Protein AF-A0A923YRX6-F1 (afdb_monomer_lite)

Sequence (170 aa):
MDATYVKPVVKSNSVTIWQNDPSTLRIVMLNLGQSVALDYYESLTNDIITSSKHYIVELEKFGKISISKRDLLKYIGKVLNIKNSIVDNLYILDDPNLVWDNDDLDVLNRLLKANFDINMRFKDLDYRLQIVENNLKLFTDVLNVRESSRLEWTIIILILIEIVIVIVLQ

Structure (mmCIF, N/CA/C/O backbone):
data_AF-A0A923YRX6-F1
#
_entry.id   AF-A0A923YRX6-F1
#
loop_
_atom_site.group_PDB
_atom_site.id
_atom_site.type_symbol
_atom_site.label_atom_id
_atom_site.label_alt_id
_atom_site.label_comp_id
_atom_site.label_asym_id
_atom_site.label_entity_id
_atom_site.label_seq_id
_atom_site.pdbx_PDB_ins_code
_atom_site.Cartn_x
_atom_site.Cartn_y
_atom_site.Cartn_z
_atom_site.occupancy
_atom_site.B_iso_or_equiv
_atom_site.auth_seq_id
_atom_site.auth_comp_id
_atom_site.auth_asym_id
_atom_site.auth_atom_id
_atom_site.pdbx_PDB_model_num
ATOM 1 N N . MET A 1 1 ? 30.908 6.834 -48.648 1.00 43.62 1 MET A N 1
ATOM 2 C CA . MET A 1 1 ? 30.859 8.011 -47.757 1.00 43.62 1 MET A CA 1
ATOM 3 C C . MET A 1 1 ? 29.900 8.969 -48.439 1.00 43.62 1 MET A C 1
ATOM 5 O O . MET A 1 1 ? 30.209 9.372 -49.546 1.00 43.62 1 MET A O 1
ATOM 9 N N . ASP A 1 2 ? 28.651 9.145 -48.018 1.00 38.66 2 ASP A N 1
ATOM 10 C CA . ASP A 1 2 ? 28.129 9.171 -46.651 1.00 38.66 2 ASP A CA 1
ATOM 11 C C . ASP A 1 2 ? 26.848 8.346 -46.499 1.00 38.66 2 ASP A C 1
ATOM 13 O O . ASP A 1 2 ? 25.873 8.525 -47.227 1.00 38.66 2 ASP A O 1
ATOM 17 N N . ALA A 1 3 ? 26.872 7.421 -45.539 1.00 41.12 3 ALA A N 1
ATOM 18 C CA . ALA A 1 3 ? 25.689 6.713 -45.089 1.00 41.12 3 ALA A CA 1
ATOM 19 C C . ALA A 1 3 ? 24.798 7.706 -44.337 1.00 41.12 3 ALA A C 1
ATOM 21 O O . ALA A 1 3 ? 25.214 8.335 -43.367 1.00 41.12 3 ALA A O 1
ATOM 22 N N . THR A 1 4 ? 23.575 7.865 -44.824 1.00 44.66 4 THR A N 1
ATOM 23 C CA . THR A 1 4 ? 22.519 8.650 -44.199 1.00 44.66 4 THR A CA 1
ATOM 24 C C . THR A 1 4 ? 22.267 8.127 -42.782 1.00 44.66 4 THR A C 1
ATOM 26 O O . THR A 1 4 ? 21.659 7.074 -42.608 1.00 44.66 4 THR A O 1
ATOM 29 N N . TYR A 1 5 ? 22.743 8.857 -41.772 1.00 45.53 5 TYR A N 1
ATOM 30 C CA . TYR A 1 5 ? 22.365 8.671 -40.373 1.00 45.53 5 TYR A CA 1
ATOM 31 C C . TYR A 1 5 ? 20.860 8.941 -40.246 1.00 45.53 5 TYR A C 1
ATOM 33 O O . TYR A 1 5 ? 20.445 10.094 -40.108 1.00 45.53 5 TYR A O 1
ATOM 41 N N . VAL A 1 6 ? 20.012 7.914 -40.344 1.00 52.34 6 VAL A N 1
ATOM 42 C CA . VAL A 1 6 ? 18.617 8.063 -39.904 1.00 52.34 6 VAL A CA 1
ATOM 43 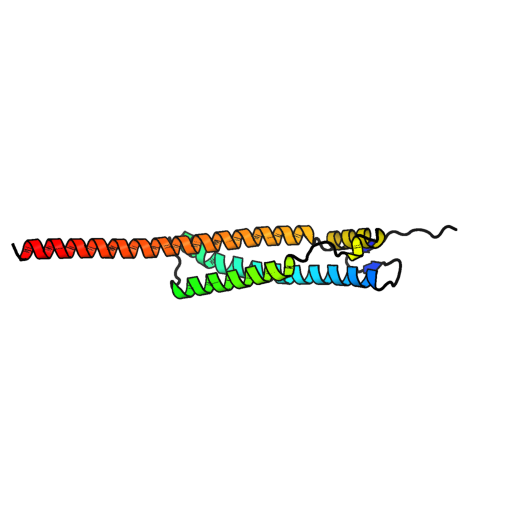C C . VAL A 1 6 ? 18.643 7.935 -38.368 1.00 52.34 6 VAL A C 1
ATOM 45 O O . VAL A 1 6 ? 19.521 7.312 -37.780 1.00 52.34 6 VAL A O 1
ATOM 48 N N . LYS A 1 7 ? 17.778 8.658 -37.664 1.00 51.19 7 LYS A N 1
ATOM 49 C CA . LYS A 1 7 ? 17.677 8.554 -36.202 1.00 51.19 7 LYS A CA 1
ATOM 50 C C . LYS A 1 7 ? 16.783 7.365 -35.847 1.00 51.19 7 LYS A C 1
ATOM 52 O O . LYS A 1 7 ? 15.886 7.050 -36.632 1.00 51.19 7 LYS A O 1
ATOM 57 N N . PRO A 1 8 ? 16.973 6.696 -34.697 1.00 52.47 8 PRO A N 1
ATOM 58 C CA . PRO A 1 8 ? 16.002 5.717 -34.221 1.00 52.47 8 PRO A CA 1
ATOM 59 C C . PRO A 1 8 ? 14.643 6.406 -34.055 1.00 52.47 8 PRO A C 1
ATOM 61 O O . PRO A 1 8 ? 14.514 7.389 -33.325 1.00 52.47 8 PRO A O 1
ATOM 64 N N . VAL A 1 9 ? 13.635 5.914 -34.777 1.00 58.84 9 VAL A N 1
ATOM 65 C CA . VAL A 1 9 ? 12.255 6.394 -34.666 1.00 58.84 9 VAL A CA 1
ATOM 66 C C . VAL A 1 9 ? 11.459 5.329 -33.929 1.00 58.84 9 VAL A C 1
ATOM 68 O O . VAL A 1 9 ? 11.239 4.228 -34.440 1.00 58.84 9 VAL A O 1
ATOM 71 N N . VAL A 1 10 ? 11.036 5.676 -32.718 1.00 57.16 10 VAL A N 1
ATOM 72 C CA . VAL A 1 10 ? 10.073 4.907 -31.934 1.00 57.16 10 VAL A CA 1
ATOM 73 C C . VAL A 1 10 ? 8.680 5.430 -32.294 1.00 57.16 10 VAL A C 1
ATOM 75 O O . VAL A 1 10 ? 8.409 6.621 -32.156 1.00 57.16 10 VAL A O 1
ATOM 78 N N . LYS A 1 11 ? 7.815 4.562 -32.824 1.00 63.03 11 LYS A N 1
ATOM 79 C CA . LYS A 1 11 ? 6.380 4.827 -33.036 1.00 63.03 11 LYS A CA 1
ATOM 80 C C . LYS A 1 11 ? 5.572 3.886 -32.144 1.00 63.03 11 LYS A C 1
ATOM 82 O O . LYS A 1 11 ? 6.071 2.812 -31.818 1.00 63.03 11 LYS A O 1
ATOM 87 N N . SER A 1 12 ? 4.307 4.215 -31.854 1.00 50.97 12 SER A N 1
ATOM 88 C CA . SER A 1 12 ? 3.431 3.427 -30.959 1.00 50.97 12 SER A CA 1
ATOM 89 C C . SER A 1 12 ? 3.394 1.916 -31.229 1.00 50.97 12 SER A C 1
ATOM 91 O O . SER A 1 12 ? 3.196 1.160 -30.289 1.00 50.97 12 SER A O 1
ATOM 93 N N . ASN A 1 13 ? 3.625 1.469 -32.472 1.00 56.75 13 ASN A N 1
ATOM 94 C CA . ASN A 1 13 ? 3.587 0.051 -32.857 1.00 56.75 13 ASN A CA 1
ATOM 95 C C . ASN A 1 13 ? 4.891 -0.501 -33.464 1.00 56.75 13 ASN A C 1
ATOM 97 O O . ASN A 1 13 ? 4.906 -1.643 -33.918 1.00 56.75 13 ASN A O 1
ATOM 101 N N . SER A 1 14 ? 5.978 0.274 -33.538 1.00 55.62 14 SER A N 1
ATOM 102 C CA . SER A 1 14 ? 7.220 -0.212 -34.159 1.00 55.62 14 SER A CA 1
ATOM 103 C C . SER A 1 14 ? 8.446 0.575 -33.708 1.00 55.62 14 SER A C 1
ATOM 105 O O . SER A 1 14 ? 8.447 1.807 -33.774 1.00 55.62 14 SER A O 1
ATOM 107 N N . VAL A 1 15 ? 9.517 -0.138 -33.355 1.00 58.22 15 VAL A N 1
ATOM 108 C CA . VAL A 1 15 ? 10.854 0.428 -33.130 1.00 58.22 15 VAL A CA 1
ATOM 109 C C . VAL A 1 15 ? 11.718 0.077 -34.338 1.00 58.22 15 VAL A C 1
ATOM 111 O O . VAL A 1 15 ? 11.903 -1.099 -34.639 1.00 58.22 15 VAL A O 1
ATOM 114 N N . THR A 1 16 ? 12.233 1.085 -35.046 1.00 62.25 16 THR A N 1
ATOM 115 C CA . THR A 1 16 ? 13.182 0.855 -36.150 1.00 62.25 16 THR A CA 1
ATOM 116 C C . THR A 1 16 ? 14.602 0.977 -35.603 1.00 62.25 16 THR A C 1
ATOM 118 O O . THR A 1 16 ? 14.990 2.052 -35.144 1.00 62.25 16 THR A O 1
ATOM 121 N N . ILE A 1 17 ? 15.351 -0.128 -35.612 1.00 59.66 17 ILE A N 1
ATOM 122 C CA . ILE A 1 17 ? 16.720 -0.226 -35.079 1.00 59.66 17 ILE A CA 1
ATOM 123 C C . ILE A 1 17 ? 17.773 -0.177 -36.195 1.00 59.66 17 ILE A C 1
ATOM 125 O O . ILE A 1 17 ? 17.529 -0.634 -37.309 1.00 59.66 17 ILE A O 1
ATOM 129 N N . TRP A 1 18 ? 18.944 0.379 -35.870 1.00 55.62 18 TRP A N 1
ATOM 130 C CA . TRP A 1 18 ? 20.086 0.601 -36.774 1.00 55.62 18 TRP A CA 1
ATOM 131 C C . TRP A 1 18 ? 20.918 -0.653 -37.036 1.00 55.62 18 TRP A C 1
ATOM 133 O O . TRP A 1 18 ? 21.495 -0.816 -38.109 1.00 55.62 18 TRP A O 1
ATOM 143 N N . GLN A 1 19 ? 20.964 -1.546 -36.051 1.00 58.28 19 GLN A N 1
ATOM 144 C CA . GLN A 1 19 ? 21.796 -2.739 -36.047 1.00 58.28 19 GLN A CA 1
ATOM 145 C C . GLN A 1 19 ? 21.093 -3.850 -35.272 1.00 58.28 19 GLN A C 1
ATOM 147 O O . GLN A 1 19 ? 20.478 -3.607 -34.235 1.00 58.28 19 GLN A O 1
ATOM 152 N N . ASN A 1 20 ? 21.199 -5.080 -35.774 1.00 62.41 20 ASN A N 1
ATOM 153 C CA . ASN A 1 20 ? 20.732 -6.279 -35.083 1.00 62.41 20 ASN A CA 1
ATOM 154 C C . ASN A 1 20 ? 21.785 -6.737 -34.057 1.00 62.41 20 ASN A C 1
ATOM 156 O O . ASN A 1 20 ? 22.341 -7.827 -34.181 1.00 62.41 20 ASN A O 1
ATOM 160 N N . ASP A 1 21 ? 22.118 -5.864 -33.104 1.00 76.38 21 ASP A N 1
ATOM 161 C CA . ASP A 1 21 ? 23.068 -6.160 -32.032 1.00 76.38 21 ASP A CA 1
ATOM 162 C C . ASP A 1 21 ? 22.328 -6.694 -30.787 1.00 76.38 21 ASP A C 1
ATOM 164 O O . ASP A 1 21 ? 21.286 -6.137 -30.408 1.00 76.38 21 ASP A O 1
ATOM 168 N N . PRO A 1 22 ? 22.829 -7.749 -30.110 1.00 82.56 22 PRO A N 1
ATOM 169 C CA . PRO A 1 22 ? 22.213 -8.275 -28.891 1.00 82.56 22 PRO A CA 1
ATOM 170 C C . PRO A 1 22 ? 21.999 -7.222 -27.793 1.00 82.56 22 PRO A C 1
ATOM 172 O O . PRO A 1 22 ? 21.040 -7.326 -27.024 1.00 82.56 22 PRO A O 1
ATOM 175 N N . SER A 1 23 ? 22.841 -6.186 -27.732 1.00 83.50 23 SER A N 1
ATOM 176 C CA . SER A 1 23 ? 22.731 -5.096 -26.755 1.00 83.50 23 SER A CA 1
ATOM 177 C C . SER A 1 23 ? 21.482 -4.250 -26.990 1.00 83.50 23 SER A C 1
ATOM 179 O O . SER A 1 23 ? 20.734 -3.969 -26.054 1.00 83.50 23 SER A O 1
ATOM 181 N N . THR A 1 24 ? 21.204 -3.901 -28.248 1.00 84.88 24 THR A N 1
ATOM 182 C CA . THR A 1 24 ? 20.008 -3.149 -28.648 1.00 84.88 24 THR A CA 1
ATOM 183 C C . THR A 1 24 ? 18.737 -3.909 -28.283 1.00 84.88 24 THR A C 1
ATOM 185 O O . THR A 1 24 ? 17.825 -3.342 -27.677 1.00 84.88 24 THR A O 1
ATOM 188 N N . LEU A 1 25 ? 18.691 -5.211 -28.588 1.00 86.88 25 LEU A N 1
ATOM 189 C CA . LEU A 1 25 ? 17.547 -6.059 -28.253 1.00 86.88 25 LEU A CA 1
ATOM 190 C C . LEU A 1 25 ? 17.321 -6.128 -26.738 1.00 86.88 25 LEU A C 1
ATOM 192 O O . LEU A 1 25 ? 16.181 -6.046 -26.282 1.00 86.88 25 LEU A O 1
ATOM 196 N N . ARG A 1 26 ? 18.402 -6.217 -25.953 1.00 87.12 26 ARG A N 1
ATOM 197 C CA . ARG A 1 26 ? 18.336 -6.228 -24.488 1.00 87.12 26 ARG A CA 1
ATOM 198 C C . ARG A 1 26 ? 17.726 -4.943 -23.929 1.00 87.12 26 ARG A C 1
ATOM 200 O O . ARG A 1 26 ? 16.885 -5.030 -23.039 1.00 87.12 26 ARG A O 1
ATOM 207 N N . ILE A 1 27 ? 18.100 -3.774 -24.455 1.00 87.94 27 ILE A N 1
ATOM 208 C CA . ILE A 1 27 ? 17.528 -2.482 -24.035 1.00 87.94 27 ILE A CA 1
ATOM 209 C C . ILE A 1 27 ? 16.037 -2.393 -24.380 1.00 87.94 27 ILE A C 1
ATOM 211 O O . ILE A 1 27 ? 15.241 -1.958 -23.546 1.00 87.94 27 ILE A O 1
ATOM 215 N N . VAL A 1 28 ? 15.640 -2.849 -25.571 1.00 89.12 28 VAL A N 1
ATOM 216 C CA . VAL A 1 28 ? 14.224 -2.895 -25.973 1.00 89.12 28 VAL A CA 1
ATOM 217 C C . VAL A 1 28 ? 13.421 -3.818 -25.054 1.00 89.12 28 VAL A C 1
ATOM 219 O O . VAL A 1 28 ? 12.390 -3.403 -24.527 1.00 89.12 28 VAL A O 1
ATOM 222 N N . MET A 1 29 ? 13.900 -5.045 -24.823 1.00 88.88 29 MET A N 1
ATOM 223 C CA . MET A 1 29 ? 13.242 -6.010 -23.935 1.00 88.88 29 MET A CA 1
ATOM 224 C C . MET A 1 29 ? 13.144 -5.499 -22.496 1.00 88.88 29 MET A C 1
ATOM 226 O O . MET A 1 29 ? 12.108 -5.685 -21.864 1.00 88.88 29 MET A O 1
ATOM 230 N N . LEU A 1 30 ? 14.188 -4.831 -21.994 1.00 88.50 30 LEU A N 1
ATOM 231 C CA . LEU A 1 30 ? 14.190 -4.236 -20.660 1.00 88.50 30 LEU A CA 1
ATOM 232 C C . LEU A 1 30 ? 13.084 -3.185 -20.525 1.00 88.50 30 LEU A C 1
ATOM 234 O O . LEU A 1 30 ? 12.240 -3.306 -19.645 1.00 88.50 30 LEU A O 1
ATOM 238 N N . ASN A 1 31 ? 13.054 -2.194 -21.419 1.00 89.19 31 ASN A N 1
ATOM 239 C CA . ASN A 1 31 ? 12.065 -1.113 -21.371 1.00 89.19 31 ASN A CA 1
ATOM 240 C C . ASN A 1 31 ? 10.630 -1.633 -21.553 1.00 89.19 31 ASN A C 1
ATOM 242 O O . ASN A 1 31 ? 9.704 -1.164 -20.892 1.00 89.19 31 ASN A O 1
ATOM 246 N N . LEU A 1 32 ? 10.439 -2.636 -22.414 1.00 91.06 32 LEU A N 1
ATOM 247 C CA . LEU A 1 32 ? 9.140 -3.280 -22.597 1.00 91.06 32 LEU A CA 1
ATOM 248 C C . LEU A 1 32 ? 8.706 -4.038 -21.334 1.00 91.06 32 LEU A C 1
ATOM 250 O O . LEU A 1 32 ? 7.563 -3.902 -20.904 1.00 91.06 32 LEU A O 1
ATOM 254 N N . GLY A 1 33 ? 9.617 -4.788 -20.708 1.00 90.12 33 GLY A N 1
ATOM 255 C CA . GLY A 1 33 ? 9.362 -5.466 -19.436 1.00 90.12 33 GLY A CA 1
ATOM 256 C C . GLY A 1 33 ? 9.021 -4.489 -18.309 1.00 90.12 33 GLY A C 1
ATOM 257 O O . GLY A 1 33 ? 8.078 -4.732 -17.562 1.00 90.12 33 GLY A O 1
ATOM 258 N N . GLN A 1 34 ? 9.726 -3.356 -18.233 1.00 89.19 34 GLN A N 1
ATOM 259 C CA . GLN A 1 34 ? 9.435 -2.278 -17.281 1.00 89.19 34 GLN A CA 1
ATOM 260 C C . GLN A 1 34 ? 8.035 -1.688 -17.494 1.00 89.19 34 GLN A C 1
ATOM 262 O O . GLN A 1 34 ? 7.309 -1.489 -16.523 1.00 89.19 34 GLN A O 1
ATOM 267 N N . SER A 1 35 ? 7.626 -1.467 -18.747 1.00 91.62 35 SER A N 1
ATOM 268 C CA . SER A 1 35 ? 6.280 -0.977 -19.078 1.00 91.62 35 SER A CA 1
ATOM 269 C C . SER A 1 35 ? 5.180 -1.940 -18.607 1.00 91.62 35 SER A C 1
ATOM 271 O O . SER A 1 35 ? 4.235 -1.530 -17.936 1.00 91.62 35 SER A O 1
ATOM 273 N N . VAL A 1 36 ? 5.340 -3.242 -18.876 1.00 92.81 36 VAL A N 1
ATOM 274 C CA . VAL A 1 36 ? 4.379 -4.279 -18.450 1.00 92.81 36 VAL A CA 1
ATOM 275 C C . VAL A 1 36 ? 4.355 -4.437 -16.925 1.00 92.81 36 VAL A C 1
ATOM 277 O O . VAL A 1 36 ? 3.293 -4.624 -16.333 1.00 92.81 36 VAL A O 1
ATOM 280 N N . ALA A 1 37 ? 5.513 -4.354 -16.267 1.00 90.56 37 ALA A N 1
ATOM 281 C CA . ALA A 1 37 ? 5.586 -4.387 -14.810 1.00 90.56 37 ALA A CA 1
ATOM 282 C C . ALA A 1 37 ? 4.850 -3.189 -14.188 1.00 90.56 37 ALA A C 1
ATOM 284 O O . ALA A 1 37 ? 4.074 -3.371 -13.250 1.00 90.56 37 ALA A O 1
ATOM 285 N N . LEU A 1 38 ? 5.041 -1.981 -14.733 1.00 92.00 38 LEU A N 1
ATOM 286 C CA . LEU A 1 38 ? 4.310 -0.787 -14.306 1.00 92.00 38 LEU A CA 1
ATOM 287 C C . LEU A 1 38 ? 2.794 -0.960 -14.464 1.00 92.00 38 LEU A C 1
ATOM 289 O O . LEU A 1 38 ? 2.080 -0.686 -13.503 1.00 92.00 38 LEU A O 1
ATOM 293 N N . ASP A 1 39 ? 2.307 -1.493 -15.594 1.00 94.31 39 ASP A N 1
ATOM 294 C CA . ASP A 1 39 ? 0.870 -1.780 -15.793 1.00 94.31 39 ASP A CA 1
ATOM 295 C C . ASP A 1 39 ? 0.318 -2.664 -14.662 1.00 94.31 39 ASP A C 1
ATOM 297 O O . ASP A 1 39 ? -0.723 -2.377 -14.061 1.00 94.31 39 ASP A O 1
ATOM 301 N N . TYR A 1 40 ? 1.037 -3.743 -14.345 1.00 93.50 40 TYR A N 1
ATOM 302 C CA . TYR A 1 40 ? 0.639 -4.678 -13.299 1.00 93.50 40 TYR A CA 1
ATOM 303 C C . TYR A 1 40 ? 0.590 -4.012 -11.916 1.00 93.50 40 TYR A C 1
ATOM 305 O O . TYR A 1 40 ? -0.388 -4.168 -11.178 1.00 93.50 40 TYR A O 1
ATOM 313 N N . TYR A 1 41 ? 1.620 -3.245 -11.555 1.00 92.00 41 TYR A N 1
ATOM 314 C CA . TYR A 1 41 ? 1.704 -2.615 -10.238 1.00 92.00 41 TYR A CA 1
ATOM 315 C C . TYR A 1 41 ? 0.762 -1.421 -10.068 1.00 92.00 41 TYR A C 1
ATOM 317 O O . TYR A 1 41 ? 0.242 -1.208 -8.968 1.00 92.00 41 TYR A O 1
ATOM 325 N N . GLU A 1 42 ? 0.470 -0.684 -11.138 1.00 93.25 42 GLU A N 1
ATOM 326 C CA . GLU A 1 42 ? -0.582 0.334 -11.155 1.00 93.25 42 GLU A CA 1
ATOM 327 C C . GLU A 1 42 ? -1.958 -0.284 -10.885 1.00 93.25 42 GLU A C 1
ATOM 329 O O . GLU A 1 42 ? -2.693 0.218 -10.029 1.00 93.25 42 GLU A O 1
ATOM 334 N N . SER A 1 43 ? -2.283 -1.410 -11.535 1.00 95.00 43 SER A N 1
ATOM 335 C CA . SER A 1 43 ? -3.530 -2.145 -11.275 1.00 95.00 43 SER A CA 1
ATOM 336 C C . SER A 1 43 ? -3.613 -2.603 -9.820 1.00 95.00 43 SER A C 1
ATOM 338 O O . SER A 1 43 ? -4.611 -2.363 -9.140 1.00 95.00 43 SER A O 1
ATOM 340 N N . LEU A 1 44 ? -2.540 -3.210 -9.311 1.00 93.44 44 LEU A N 1
ATOM 341 C CA . LEU A 1 44 ? -2.488 -3.715 -7.942 1.00 93.44 44 LEU A CA 1
ATOM 342 C C . LEU A 1 44 ? -2.621 -2.591 -6.897 1.00 93.44 44 LEU A C 1
ATOM 344 O O . LEU A 1 44 ? -3.291 -2.752 -5.875 1.00 93.44 44 LEU A O 1
ATOM 348 N N . THR A 1 45 ? -2.025 -1.429 -7.163 1.00 94.00 45 THR A N 1
ATOM 349 C CA . THR A 1 45 ? -2.152 -0.240 -6.308 1.00 94.00 45 THR A CA 1
ATOM 350 C C . THR A 1 45 ? -3.570 0.324 -6.348 1.00 94.00 45 THR A C 1
ATOM 352 O O . THR A 1 45 ? -4.118 0.709 -5.312 1.00 94.00 45 THR A O 1
ATOM 355 N N . ASN A 1 46 ? -4.202 0.334 -7.522 1.00 95.12 46 ASN A N 1
ATOM 356 C CA . ASN A 1 46 ? -5.585 0.770 -7.670 1.00 95.12 46 ASN A CA 1
ATOM 357 C C . ASN A 1 46 ? -6.566 -0.119 -6.883 1.00 95.12 46 ASN A C 1
ATOM 359 O O . ASN A 1 46 ? -7.492 0.401 -6.251 1.00 95.12 46 ASN A O 1
ATOM 363 N N . ASP A 1 47 ? -6.332 -1.433 -6.847 1.00 94.25 47 ASP A N 1
ATOM 364 C CA . ASP A 1 47 ? -7.132 -2.368 -6.048 1.00 94.25 47 ASP A CA 1
ATOM 365 C C . ASP A 1 47 ? -7.046 -2.047 -4.551 1.00 94.25 47 ASP A C 1
ATOM 367 O O . ASP A 1 47 ? -8.071 -1.989 -3.867 1.00 94.25 47 ASP A O 1
ATOM 371 N N . ILE A 1 48 ? -5.841 -1.758 -4.047 1.00 94.44 48 ILE A N 1
ATOM 372 C CA . ILE A 1 48 ? -5.617 -1.368 -2.646 1.00 94.44 48 ILE A CA 1
ATOM 373 C C . ILE A 1 48 ? -6.322 -0.050 -2.310 1.00 94.44 48 ILE A C 1
ATOM 375 O O . ILE A 1 48 ? -6.938 0.080 -1.245 1.00 94.44 48 ILE A O 1
ATOM 379 N N . ILE A 1 49 ? -6.217 0.955 -3.182 1.00 94.75 49 ILE A N 1
ATOM 380 C CA . ILE A 1 49 ? -6.869 2.254 -2.974 1.00 94.75 49 ILE A CA 1
ATOM 381 C C . ILE A 1 49 ? -8.386 2.065 -2.933 1.00 94.75 49 ILE A C 1
ATOM 383 O O . ILE A 1 49 ? -9.056 2.575 -2.031 1.00 94.75 49 ILE A O 1
ATOM 387 N N . THR A 1 50 ? -8.922 1.276 -3.862 1.00 94.25 50 THR A N 1
ATOM 388 C CA . THR A 1 50 ? -10.353 0.979 -3.947 1.00 94.25 50 THR A CA 1
ATOM 389 C C . THR A 1 50 ? -10.850 0.237 -2.708 1.00 94.25 50 THR A C 1
ATOM 391 O O . THR A 1 50 ? -11.866 0.634 -2.134 1.00 94.25 50 THR A O 1
ATOM 394 N N . SER A 1 51 ? -10.125 -0.780 -2.227 1.00 91.69 51 SER A N 1
ATOM 395 C CA . SER A 1 51 ? -10.501 -1.486 -0.995 1.00 91.69 51 SER A CA 1
ATOM 396 C C . SER A 1 51 ? -10.397 -0.593 0.242 1.00 91.69 51 SER A C 1
ATOM 398 O O . SER A 1 51 ? -11.252 -0.658 1.122 1.00 91.69 51 SER A O 1
ATOM 400 N N . SER A 1 52 ? -9.401 0.297 0.294 1.00 93.56 52 SER A N 1
ATOM 401 C CA . SER A 1 52 ? -9.235 1.256 1.397 1.00 93.56 52 SER A CA 1
ATOM 402 C C . SER A 1 52 ? -10.365 2.288 1.437 1.00 93.56 52 SER A C 1
ATOM 404 O O . SER A 1 52 ? -10.808 2.676 2.518 1.00 93.56 52 SER A O 1
ATOM 406 N N . LYS A 1 53 ? -10.879 2.700 0.271 1.00 93.56 53 LYS A N 1
ATOM 407 C CA . LYS A 1 53 ? -11.967 3.683 0.152 1.00 93.56 53 LYS A CA 1
ATOM 408 C C . LYS A 1 53 ? -13.228 3.258 0.899 1.00 93.56 53 LYS A C 1
ATOM 410 O O . LYS A 1 53 ? -13.906 4.113 1.460 1.00 93.56 53 LYS A O 1
ATOM 415 N N . HIS A 1 54 ? -13.524 1.959 0.948 1.00 91.56 54 HIS A N 1
ATOM 416 C CA . HIS A 1 54 ? -14.655 1.444 1.717 1.00 91.56 54 HIS A CA 1
ATOM 417 C C . HIS A 1 54 ? -14.579 1.870 3.193 1.00 91.56 54 HIS A C 1
ATOM 419 O O . HIS A 1 54 ? -15.523 2.466 3.703 1.00 91.56 54 HIS A O 1
ATOM 425 N N . TYR A 1 55 ? -13.431 1.666 3.844 1.00 92.94 55 TYR A N 1
ATOM 426 C CA . TYR A 1 55 ? -13.221 2.036 5.249 1.00 92.94 55 TYR A CA 1
ATOM 427 C C . TYR A 1 55 ? -13.203 3.551 5.478 1.00 92.94 55 TYR A C 1
ATOM 429 O O . TYR A 1 55 ? -13.670 4.023 6.512 1.00 92.94 55 TYR A O 1
ATOM 437 N N . ILE A 1 56 ? -12.706 4.324 4.508 1.00 93.75 56 ILE A N 1
ATOM 438 C CA . ILE A 1 56 ? -12.744 5.794 4.562 1.00 93.75 56 ILE A CA 1
ATOM 439 C C . ILE A 1 56 ? -14.195 6.291 4.555 1.00 93.75 56 ILE A C 1
ATOM 441 O O . ILE A 1 56 ? -14.555 7.147 5.357 1.00 93.75 56 ILE A O 1
ATOM 445 N N . VAL A 1 57 ? -15.048 5.717 3.702 1.00 94.75 57 VAL A N 1
ATOM 446 C CA . VAL A 1 57 ? -16.477 6.068 3.638 1.00 94.75 57 VAL A CA 1
ATOM 447 C C . VAL A 1 57 ? -17.211 5.680 4.925 1.00 94.75 57 VAL A C 1
ATOM 449 O O . VAL A 1 57 ? -18.111 6.395 5.362 1.00 94.75 57 VAL A O 1
ATOM 452 N N . GLU A 1 58 ? -16.851 4.565 5.562 1.00 93.56 58 GLU A N 1
ATOM 453 C CA . GLU A 1 58 ? -17.406 4.226 6.878 1.00 93.56 58 GLU A CA 1
ATOM 454 C C . GLU A 1 58 ? -17.010 5.241 7.948 1.00 93.56 58 GLU A C 1
ATOM 456 O O . GLU A 1 58 ? -17.850 5.655 8.748 1.00 93.56 58 GLU A O 1
ATOM 461 N N . LEU A 1 59 ? -15.747 5.670 7.934 1.00 92.44 59 LEU A N 1
ATOM 462 C CA . LEU A 1 59 ? -15.251 6.683 8.853 1.00 92.44 59 LEU A CA 1
ATOM 463 C C . LEU A 1 59 ? -15.983 8.018 8.655 1.00 92.44 59 LEU A C 1
ATOM 465 O O . LEU A 1 59 ? -16.404 8.618 9.639 1.00 92.44 59 LEU A O 1
ATOM 469 N N . GLU A 1 60 ? -16.203 8.435 7.406 1.00 94.69 60 GLU A N 1
ATOM 470 C CA . GLU A 1 60 ? -16.987 9.627 7.054 1.00 94.69 60 GLU A CA 1
ATOM 471 C C . GLU A 1 60 ? -18.425 9.548 7.591 1.00 94.69 60 GLU A C 1
ATOM 473 O O . GLU A 1 60 ? -18.915 10.488 8.212 1.00 94.69 60 GLU A O 1
ATOM 478 N N . LYS A 1 61 ? -19.109 8.418 7.371 1.00 96.19 61 LYS A N 1
ATOM 479 C CA . LYS A 1 61 ? -20.540 8.279 7.685 1.00 96.19 61 LYS A CA 1
ATOM 480 C C . LYS A 1 61 ? -20.830 7.980 9.150 1.00 96.19 61 LYS A C 1
ATOM 482 O O . LYS A 1 61 ? -21.872 8.383 9.660 1.00 96.19 61 LYS A O 1
ATOM 487 N N . PHE A 1 62 ? -19.961 7.218 9.808 1.00 94.00 62 PHE A N 1
ATOM 488 C CA . PHE A 1 62 ? -20.235 6.645 11.127 1.00 94.00 62 PHE A CA 1
ATOM 489 C C . PHE A 1 62 ? -19.197 7.017 12.188 1.00 94.00 62 PHE A C 1
ATOM 491 O O . PHE A 1 62 ? -19.366 6.626 13.343 1.00 94.00 62 PHE A O 1
ATOM 498 N N . GLY A 1 63 ? -18.108 7.702 11.821 1.00 90.81 63 GLY A N 1
ATOM 499 C CA . GLY A 1 63 ? -17.006 8.014 12.737 1.00 90.81 63 GLY A CA 1
ATOM 500 C C . GLY A 1 63 ? -16.246 6.778 13.230 1.00 90.81 63 GLY A C 1
ATOM 501 O O . GLY A 1 63 ? -15.536 6.844 14.231 1.00 90.81 63 GLY A O 1
ATOM 502 N N . LYS A 1 64 ? -16.410 5.626 12.567 1.00 88.94 64 LYS A N 1
ATOM 503 C CA . LYS A 1 64 ? -15.773 4.355 12.932 1.00 88.94 64 LYS A CA 1
ATOM 504 C C . LYS A 1 64 ? -15.587 3.466 11.709 1.00 88.94 64 LYS A C 1
ATOM 506 O O . LYS A 1 64 ? -16.359 3.549 10.763 1.00 88.94 64 LYS A O 1
ATOM 511 N N . ILE A 1 65 ? -14.623 2.555 11.789 1.00 90.81 65 ILE A N 1
ATOM 512 C CA . ILE A 1 65 ? -14.408 1.506 10.786 1.00 90.81 65 ILE A CA 1
ATOM 513 C C . ILE A 1 65 ? -15.019 0.202 11.314 1.00 90.81 65 ILE A C 1
ATOM 515 O O . ILE A 1 65 ? -14.706 -0.228 12.430 1.00 90.81 65 ILE A O 1
ATOM 519 N N . SER A 1 66 ? -15.900 -0.430 10.538 1.00 86.94 66 SER A N 1
ATOM 520 C CA . SER A 1 66 ? -16.734 -1.566 10.956 1.00 86.94 66 SER A CA 1
ATOM 521 C C . SER A 1 66 ? -16.033 -2.934 10.847 1.00 86.94 66 SER A C 1
ATOM 523 O O . SER A 1 66 ? -16.649 -3.973 10.632 1.00 86.94 66 SER A O 1
ATOM 525 N N . ILE A 1 67 ? -14.720 -2.965 11.078 1.00 90.62 67 ILE A N 1
ATOM 526 C CA . ILE A 1 67 ? -13.881 -4.167 10.996 1.00 90.62 67 ILE A CA 1
ATOM 527 C C . ILE A 1 67 ? -13.354 -4.598 12.374 1.00 90.62 67 ILE A C 1
ATOM 529 O O . ILE A 1 67 ? -13.182 -3.796 13.304 1.00 90.62 67 ILE A O 1
ATOM 533 N N . SER A 1 68 ? -13.088 -5.896 12.530 1.00 91.50 68 SER A N 1
ATOM 534 C CA . SER A 1 68 ? -12.414 -6.417 13.720 1.00 91.50 68 SER A CA 1
ATOM 535 C C . SER A 1 68 ? -10.948 -5.955 13.758 1.00 91.50 68 SER A C 1
ATOM 537 O O . SER A 1 68 ? -10.301 -5.811 12.722 1.00 91.50 68 SER A O 1
ATOM 539 N N . LYS A 1 69 ? -10.380 -5.772 14.959 1.00 90.88 69 LYS A N 1
ATOM 540 C CA . LYS A 1 69 ? -8.951 -5.432 15.127 1.00 90.88 69 LYS A CA 1
ATOM 541 C C . LYS A 1 69 ? -8.049 -6.431 14.396 1.00 90.88 69 LYS A C 1
ATOM 543 O O . LYS A 1 69 ? -7.103 -6.041 13.721 1.00 90.88 69 LYS A O 1
ATOM 548 N N . ARG A 1 70 ? -8.360 -7.725 14.521 1.00 93.94 70 ARG A N 1
ATOM 549 C CA . ARG A 1 70 ? -7.583 -8.807 13.909 1.00 93.94 70 ARG A CA 1
ATOM 550 C C . ARG A 1 70 ? -7.605 -8.720 12.385 1.00 93.94 70 ARG A C 1
ATOM 552 O O . ARG A 1 70 ? -6.555 -8.864 11.766 1.00 93.94 70 ARG A O 1
ATOM 559 N N . ASP A 1 71 ? -8.773 -8.499 11.793 1.00 93.81 71 ASP A N 1
ATOM 560 C CA . ASP A 1 71 ? -8.906 -8.470 10.336 1.00 93.81 71 ASP A CA 1
ATOM 561 C C . ASP A 1 71 ? -8.343 -7.178 9.745 1.00 93.81 71 ASP A C 1
ATOM 563 O O . ASP A 1 71 ? -7.732 -7.226 8.681 1.00 93.81 71 ASP A O 1
ATOM 567 N N . LEU A 1 72 ? -8.422 -6.058 10.471 1.00 93.00 72 LEU A N 1
ATOM 568 C CA . LEU A 1 72 ? -7.762 -4.821 10.059 1.00 93.00 72 LEU A CA 1
ATOM 569 C C . LEU A 1 72 ? -6.238 -4.947 10.089 1.00 93.00 72 LEU A C 1
ATOM 571 O O . LEU A 1 72 ? -5.579 -4.542 9.139 1.00 93.00 72 LEU A O 1
ATOM 575 N N . LEU A 1 73 ? -5.666 -5.584 11.115 1.00 94.31 73 LEU A N 1
ATOM 576 C CA . LEU A 1 73 ? -4.226 -5.863 11.150 1.00 94.31 73 LEU A CA 1
ATOM 577 C C . LEU A 1 73 ? -3.789 -6.803 10.015 1.00 94.31 73 LEU A C 1
ATOM 579 O O . LEU A 1 73 ? -2.754 -6.569 9.394 1.00 94.31 73 LEU A O 1
ATOM 583 N N . LYS A 1 74 ? -4.585 -7.834 9.690 1.00 95.81 74 LYS A N 1
ATOM 584 C CA . LYS A 1 74 ? -4.329 -8.693 8.518 1.00 95.81 74 LYS A CA 1
ATOM 585 C C . LYS A 1 74 ? -4.391 -7.907 7.210 1.00 95.81 74 LYS A C 1
ATOM 587 O O . LYS A 1 74 ? -3.554 -8.123 6.339 1.00 95.81 74 LYS A O 1
ATOM 592 N N . TYR A 1 75 ? -5.372 -7.015 7.071 1.00 93.88 75 TYR A N 1
ATOM 593 C CA . TYR A 1 75 ? -5.505 -6.145 5.908 1.00 93.88 75 TYR A CA 1
ATOM 594 C C . TYR A 1 75 ? -4.283 -5.232 5.762 1.00 93.88 75 TYR A C 1
ATOM 596 O O . TYR A 1 75 ? -3.652 -5.242 4.709 1.00 93.88 75 TYR A O 1
ATOM 604 N N . ILE A 1 76 ? -3.892 -4.532 6.834 1.00 94.56 76 ILE A N 1
ATOM 605 C CA . ILE A 1 76 ? -2.688 -3.688 6.873 1.00 94.56 76 ILE A CA 1
ATOM 606 C C . ILE A 1 76 ? -1.457 -4.503 6.454 1.00 94.56 76 ILE A C 1
ATOM 608 O O . ILE A 1 76 ? -0.734 -4.096 5.550 1.00 94.56 76 ILE A O 1
ATOM 612 N N . GLY A 1 77 ? -1.252 -5.688 7.038 1.00 95.81 77 GLY A N 1
ATOM 613 C CA . GLY A 1 77 ? -0.130 -6.564 6.686 1.00 95.81 77 GLY A CA 1
ATOM 614 C C . GLY A 1 77 ? -0.140 -7.015 5.221 1.00 95.81 77 GLY A C 1
ATOM 615 O O . GLY A 1 77 ? 0.902 -7.007 4.569 1.00 95.81 77 GLY A O 1
ATOM 616 N N . LYS A 1 78 ? -1.313 -7.355 4.667 1.00 93.81 78 LYS A N 1
ATOM 617 C CA . LYS A 1 78 ? -1.460 -7.700 3.243 1.00 93.81 78 LYS A CA 1
ATOM 618 C C . LYS A 1 78 ? -1.041 -6.532 2.349 1.00 93.81 78 LYS A C 1
ATOM 620 O O . LYS A 1 78 ? -0.284 -6.740 1.406 1.00 93.81 78 LYS A O 1
ATOM 625 N N . VAL A 1 79 ? -1.517 -5.324 2.649 1.00 94.50 79 VAL A N 1
ATOM 626 C CA . VAL A 1 79 ? -1.183 -4.122 1.875 1.00 94.50 79 VAL A CA 1
ATOM 627 C C . VAL A 1 79 ? 0.310 -3.800 1.972 1.00 94.50 79 VAL A C 1
ATOM 629 O O . VAL A 1 79 ? 0.932 -3.522 0.951 1.00 94.50 79 VAL A O 1
ATOM 632 N N . LEU A 1 80 ? 0.911 -3.902 3.162 1.00 93.81 80 LEU A N 1
ATOM 633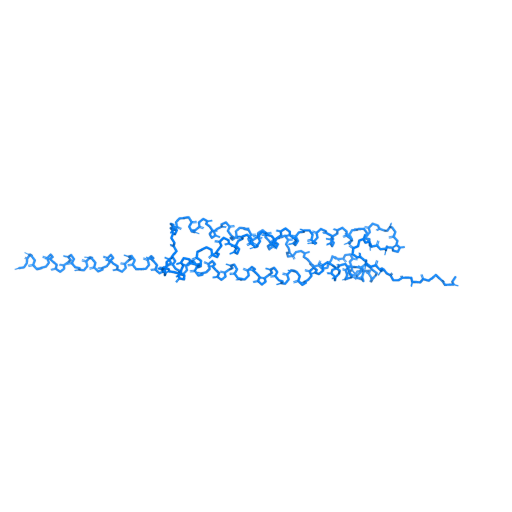 C CA . LEU A 1 80 ? 2.351 -3.691 3.348 1.00 93.81 80 LEU A CA 1
ATOM 634 C C . LEU A 1 80 ? 3.197 -4.704 2.565 1.00 93.81 80 LEU A C 1
ATOM 636 O O . LEU A 1 80 ? 4.167 -4.312 1.928 1.00 93.81 80 LEU A O 1
ATOM 640 N N . ASN A 1 81 ? 2.813 -5.984 2.546 1.00 93.31 81 ASN A N 1
ATOM 641 C CA . ASN A 1 81 ? 3.510 -6.996 1.743 1.00 93.31 81 ASN A CA 1
ATOM 642 C C . ASN A 1 81 ? 3.444 -6.694 0.243 1.00 93.31 81 ASN A C 1
ATOM 644 O O . ASN A 1 81 ? 4.439 -6.851 -0.464 1.00 93.31 81 ASN A O 1
ATOM 648 N N . ILE A 1 82 ? 2.282 -6.245 -0.239 1.00 90.44 82 ILE A N 1
ATOM 649 C CA . ILE A 1 82 ? 2.123 -5.826 -1.631 1.00 90.44 82 ILE A CA 1
ATOM 650 C C . ILE A 1 82 ? 3.018 -4.622 -1.929 1.00 90.44 82 ILE A C 1
ATOM 652 O O . ILE A 1 82 ? 3.760 -4.652 -2.905 1.00 90.44 82 ILE A O 1
ATOM 656 N N . LYS A 1 83 ? 3.001 -3.595 -1.074 1.00 89.88 83 LYS A N 1
ATOM 657 C CA . LYS A 1 83 ? 3.869 -2.422 -1.217 1.00 89.88 83 LYS A CA 1
ATOM 658 C C . LYS A 1 83 ? 5.345 -2.820 -1.273 1.00 89.88 83 LYS A C 1
ATOM 660 O O . LYS A 1 83 ? 6.045 -2.377 -2.174 1.00 89.88 83 LYS A O 1
ATOM 665 N N . ASN A 1 84 ? 5.807 -3.668 -0.355 1.00 89.56 84 ASN A N 1
ATOM 666 C CA . ASN A 1 84 ? 7.191 -4.144 -0.357 1.00 89.56 84 ASN A CA 1
ATOM 667 C C . ASN A 1 84 ? 7.516 -4.880 -1.659 1.00 89.56 84 ASN A C 1
ATOM 669 O O . ASN A 1 84 ? 8.539 -4.605 -2.267 1.00 89.56 84 ASN A O 1
ATOM 673 N N . SER A 1 85 ? 6.596 -5.713 -2.155 1.00 88.75 85 SER A N 1
ATOM 674 C CA . SER A 1 85 ? 6.768 -6.384 -3.449 1.00 88.75 85 SER A CA 1
ATOM 675 C C . SER A 1 85 ? 6.877 -5.387 -4.610 1.00 88.75 85 SER A C 1
ATOM 677 O O . SER A 1 85 ? 7.650 -5.615 -5.532 1.00 88.75 85 SER A O 1
ATOM 679 N N . ILE A 1 86 ? 6.123 -4.284 -4.584 1.00 88.62 86 ILE A N 1
ATOM 680 C CA . ILE A 1 86 ? 6.224 -3.213 -5.588 1.00 88.62 86 ILE A CA 1
ATOM 681 C C . ILE A 1 86 ? 7.607 -2.556 -5.507 1.00 88.62 86 ILE A C 1
ATOM 683 O O . ILE A 1 86 ? 8.296 -2.469 -6.519 1.00 88.62 86 ILE A O 1
ATOM 687 N N . VAL A 1 87 ? 8.037 -2.155 -4.306 1.00 84.75 87 VAL A N 1
ATOM 688 C CA . VAL A 1 87 ? 9.344 -1.519 -4.075 1.00 84.75 87 VAL A CA 1
ATOM 689 C C . VAL A 1 87 ? 10.486 -2.434 -4.521 1.00 84.75 87 VAL A C 1
ATOM 691 O O . VAL A 1 87 ? 11.303 -2.011 -5.330 1.00 84.75 87 VAL A O 1
ATOM 694 N N . ASP A 1 88 ? 10.502 -3.697 -4.094 1.00 84.69 88 ASP A N 1
ATOM 695 C CA . ASP A 1 88 ? 11.578 -4.652 -4.399 1.00 84.69 88 ASP A CA 1
ATOM 696 C C . ASP A 1 88 ? 11.776 -4.879 -5.908 1.00 84.69 88 ASP A C 1
ATOM 698 O O . ASP A 1 88 ? 12.891 -5.130 -6.361 1.00 84.69 88 ASP A O 1
ATOM 702 N N . ASN A 1 89 ? 10.703 -4.790 -6.700 1.00 80.50 89 ASN A N 1
ATOM 703 C CA . ASN A 1 89 ? 10.741 -5.097 -8.131 1.00 80.50 89 ASN A CA 1
ATOM 704 C C . ASN A 1 89 ? 10.852 -3.856 -9.032 1.00 80.50 89 ASN A C 1
ATOM 706 O O . ASN A 1 89 ? 11.344 -3.971 -10.153 1.00 80.50 89 ASN A O 1
ATOM 710 N N . LEU A 1 90 ? 10.413 -2.676 -8.578 1.00 72.56 90 LEU A N 1
ATOM 711 C CA . LEU A 1 90 ? 10.469 -1.432 -9.362 1.00 72.56 90 LEU A CA 1
ATOM 712 C C . LEU A 1 90 ? 11.638 -0.516 -9.000 1.00 72.56 90 LEU A C 1
ATOM 714 O O . LEU A 1 90 ? 11.960 0.366 -9.790 1.00 72.56 90 LEU A O 1
ATOM 718 N N . TYR A 1 91 ? 12.333 -0.719 -7.877 1.00 62.38 91 TYR A N 1
ATOM 719 C CA . TYR A 1 91 ? 13.523 0.091 -7.568 1.00 62.38 91 TYR A CA 1
ATOM 720 C C . TYR A 1 91 ? 14.714 -0.181 -8.517 1.00 62.38 91 TYR A C 1
ATOM 722 O O . TYR A 1 91 ? 15.751 0.457 -8.405 1.00 62.38 91 TYR A O 1
ATOM 730 N N . ILE A 1 92 ? 14.561 -1.106 -9.476 1.00 58.28 92 ILE A N 1
ATOM 731 C CA . ILE A 1 92 ? 15.546 -1.477 -10.511 1.00 58.28 92 ILE A CA 1
ATOM 732 C C . ILE A 1 92 ? 15.316 -0.679 -11.823 1.00 58.28 92 ILE A C 1
ATOM 734 O O . ILE A 1 92 ? 15.808 -1.042 -12.888 1.00 58.28 92 ILE A O 1
ATOM 738 N N . LEU A 1 93 ? 14.553 0.420 -11.798 1.00 61.59 93 LEU A N 1
ATOM 739 C CA . LEU A 1 93 ? 14.317 1.260 -12.988 1.00 61.59 93 LEU A CA 1
ATOM 740 C C . LEU A 1 93 ? 15.515 2.144 -13.402 1.00 61.59 93 LEU A C 1
ATOM 742 O O . LEU A 1 93 ? 15.421 2.876 -14.398 1.00 61.59 93 LEU A O 1
ATOM 746 N N . ASP A 1 94 ? 16.636 2.053 -12.685 1.00 66.44 94 ASP A N 1
ATOM 747 C CA . ASP A 1 94 ? 17.889 2.727 -13.025 1.00 66.44 94 ASP A CA 1
ATOM 748 C C . ASP A 1 94 ? 18.387 2.359 -14.432 1.00 66.44 94 ASP A C 1
ATOM 750 O O . ASP A 1 94 ? 18.061 1.309 -14.999 1.00 66.44 94 ASP A O 1
ATOM 754 N N . ASP A 1 95 ? 19.164 3.260 -15.033 1.00 70.75 95 ASP A N 1
ATOM 755 C CA . ASP A 1 95 ? 19.735 3.014 -16.354 1.00 70.75 95 ASP A CA 1
ATOM 756 C C . ASP A 1 95 ? 20.718 1.834 -16.302 1.00 70.75 95 ASP A C 1
ATOM 758 O O . ASP A 1 95 ? 21.636 1.822 -15.476 1.00 70.75 95 ASP A O 1
ATOM 762 N N . PRO A 1 96 ? 20.561 0.826 -17.181 1.00 73.19 96 PRO A N 1
ATOM 763 C CA . PRO A 1 96 ? 21.418 -0.350 -17.149 1.00 73.19 96 PRO A CA 1
ATOM 764 C C . PRO A 1 96 ? 22.862 0.041 -17.475 1.00 73.19 96 PRO A C 1
ATOM 766 O O . PRO A 1 96 ? 23.087 0.797 -18.412 1.00 73.19 96 PRO A O 1
ATOM 769 N N . ASN A 1 97 ? 23.850 -0.549 -16.791 1.00 71.88 97 ASN A N 1
ATOM 770 C CA . ASN A 1 97 ? 25.283 -0.247 -16.986 1.00 71.88 97 ASN A CA 1
ATOM 771 C C . ASN A 1 97 ? 25.734 -0.243 -18.461 1.00 71.88 97 ASN A C 1
ATOM 773 O O . ASN A 1 97 ? 26.584 0.543 -18.848 1.00 71.88 97 ASN A O 1
ATOM 777 N N . LEU A 1 98 ? 25.113 -1.078 -19.299 1.00 72.81 98 LEU A N 1
ATOM 778 C CA . LEU A 1 98 ? 25.385 -1.174 -20.739 1.00 72.81 98 LEU A CA 1
ATOM 779 C C . LEU A 1 98 ? 25.178 0.148 -21.505 1.00 72.81 98 LEU A C 1
ATOM 781 O O . LEU A 1 98 ? 25.741 0.333 -22.576 1.00 72.81 98 LEU A O 1
ATOM 785 N N . VAL A 1 99 ? 24.344 1.038 -20.971 1.00 76.94 99 VAL A N 1
ATOM 786 C CA . VAL A 1 99 ? 24.034 2.350 -21.545 1.00 76.94 99 VAL A CA 1
ATOM 787 C C . VAL A 1 99 ? 25.140 3.374 -21.263 1.00 76.94 99 VAL A C 1
ATOM 789 O O . VAL A 1 99 ? 25.312 4.312 -22.030 1.00 76.94 99 VAL A O 1
ATOM 792 N N . TRP A 1 100 ? 25.933 3.177 -20.209 1.00 76.06 100 TRP A N 1
ATOM 793 C CA . TRP A 1 100 ? 26.947 4.141 -19.774 1.00 76.06 100 TRP A CA 1
ATOM 794 C C . TRP A 1 100 ? 28.159 4.188 -20.710 1.00 76.06 100 TRP A C 1
ATOM 796 O O . TRP A 1 100 ? 28.812 5.220 -20.815 1.00 76.06 100 TRP A O 1
ATOM 806 N N . ASP A 1 101 ? 28.426 3.083 -21.409 1.00 76.94 101 ASP A N 1
ATOM 807 C CA . ASP A 1 101 ? 29.572 2.933 -22.309 1.00 76.94 101 ASP A CA 1
ATOM 808 C C . ASP A 1 101 ? 29.198 3.124 -23.794 1.00 76.94 101 ASP A C 1
ATOM 810 O O . ASP A 1 101 ? 30.055 2.988 -24.671 1.00 76.94 101 ASP A O 1
ATOM 814 N N . ASN A 1 102 ? 27.919 3.386 -24.109 1.00 82.06 102 ASN A N 1
ATOM 815 C CA . ASN A 1 102 ? 27.428 3.468 -25.487 1.00 82.06 102 ASN A CA 1
ATOM 816 C C . ASN A 1 102 ? 26.314 4.518 -25.662 1.00 82.06 102 ASN A C 1
ATOM 818 O O . ASN A 1 102 ? 25.143 4.269 -25.357 1.00 82.06 102 ASN A O 1
ATOM 822 N N . ASP A 1 103 ? 26.683 5.653 -26.261 1.00 83.44 103 ASP A N 1
ATOM 823 C CA . ASP A 1 103 ? 25.798 6.797 -26.521 1.00 83.44 103 ASP A CA 1
ATOM 824 C C . ASP A 1 103 ? 24.559 6.444 -27.371 1.00 83.44 103 ASP A C 1
ATOM 826 O O . ASP A 1 103 ? 23.476 6.997 -27.159 1.00 83.44 103 ASP A O 1
ATOM 830 N N . ASP A 1 104 ? 24.665 5.503 -28.316 1.00 83.00 104 ASP A N 1
ATOM 831 C CA . ASP A 1 104 ? 23.529 5.097 -29.155 1.00 83.00 104 ASP A CA 1
ATOM 832 C C . ASP A 1 104 ? 22.495 4.291 -28.351 1.00 83.00 104 ASP A C 1
ATOM 834 O O . ASP A 1 104 ? 21.281 4.478 -28.511 1.00 83.00 104 ASP A O 1
ATOM 838 N N . LEU A 1 105 ? 22.958 3.415 -27.449 1.00 84.69 105 LEU A N 1
ATOM 839 C C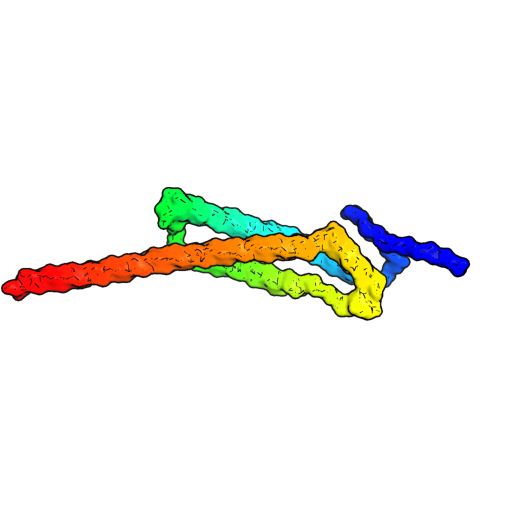A . LEU A 1 105 ? 22.085 2.667 -26.535 1.00 84.69 105 LEU A CA 1
ATOM 840 C C . LEU A 1 105 ? 21.431 3.585 -25.502 1.00 84.69 105 LEU A C 1
ATOM 842 O O . LEU A 1 105 ? 20.274 3.364 -25.141 1.00 84.69 105 LEU A O 1
ATOM 846 N N . ASP A 1 106 ? 22.133 4.629 -25.076 1.00 85.44 106 ASP A N 1
ATOM 847 C CA . ASP A 1 106 ? 21.624 5.676 -24.194 1.00 85.44 106 ASP A CA 1
ATOM 848 C C . ASP A 1 106 ? 20.499 6.489 -24.830 1.00 85.44 106 ASP A C 1
ATOM 850 O O . ASP A 1 106 ? 19.405 6.625 -24.268 1.00 85.44 106 ASP A O 1
ATOM 854 N N . VAL A 1 107 ? 20.708 6.954 -26.063 1.00 87.81 107 VAL A N 1
ATOM 855 C CA . VAL A 1 107 ? 19.658 7.622 -26.838 1.00 87.81 107 VAL A CA 1
ATOM 856 C C . VAL A 1 107 ? 18.450 6.703 -27.027 1.00 87.81 107 VAL A C 1
ATOM 858 O O . VAL A 1 107 ? 17.320 7.141 -26.801 1.00 87.81 107 VAL A O 1
ATOM 861 N N . LEU A 1 108 ? 18.659 5.435 -27.392 1.00 87.38 108 LEU A N 1
ATOM 862 C CA . LEU A 1 108 ? 17.567 4.474 -27.554 1.00 87.38 108 LEU A CA 1
ATOM 863 C C . LEU A 1 108 ? 16.799 4.242 -26.246 1.00 87.38 108 LEU A C 1
ATOM 865 O O . LEU A 1 108 ? 15.569 4.295 -26.249 1.00 87.38 108 LEU A O 1
ATOM 869 N N . ASN A 1 109 ? 17.504 4.007 -25.139 1.00 88.44 109 ASN A N 1
ATOM 870 C CA . ASN A 1 109 ? 16.905 3.791 -23.825 1.00 88.44 109 ASN A CA 1
ATOM 871 C C . ASN A 1 109 ? 16.049 4.994 -23.407 1.00 88.44 109 ASN A C 1
ATOM 873 O O . ASN A 1 109 ? 14.887 4.820 -23.048 1.00 88.44 109 ASN A O 1
ATOM 877 N N . ARG A 1 110 ? 16.558 6.224 -23.552 1.00 89.38 110 ARG A N 1
ATOM 878 C CA . ARG A 1 110 ? 15.778 7.441 -23.274 1.00 89.38 110 ARG A CA 1
ATOM 879 C C . ARG A 1 110 ? 14.534 7.572 -24.146 1.00 89.38 110 ARG A C 1
ATOM 881 O O . ARG A 1 110 ? 13.477 7.932 -23.633 1.00 89.38 110 ARG A O 1
ATOM 888 N N . LEU A 1 111 ? 14.641 7.289 -25.446 1.00 89.62 111 LEU A N 1
ATOM 889 C CA . LEU A 1 111 ? 13.498 7.349 -26.363 1.00 89.62 111 LEU A CA 1
ATOM 890 C C . LEU A 1 111 ? 12.425 6.320 -25.997 1.00 89.62 111 LEU A C 1
ATOM 892 O O . LEU A 1 111 ? 11.240 6.639 -26.046 1.00 89.62 111 LEU A O 1
ATOM 896 N N . LEU A 1 112 ? 12.824 5.110 -25.600 1.00 90.31 112 LEU A N 1
ATOM 897 C CA . LEU A 1 112 ? 11.898 4.075 -25.141 1.00 90.31 112 LEU A CA 1
ATOM 898 C C . LEU A 1 112 ? 11.252 4.448 -23.803 1.00 90.31 112 LEU A C 1
ATOM 900 O O . LEU A 1 112 ? 10.028 4.387 -23.701 1.00 90.31 112 LEU A O 1
ATOM 904 N N . LYS A 1 113 ? 12.037 4.902 -22.816 1.00 89.75 113 LYS A N 1
ATOM 905 C CA . LYS A 1 113 ? 11.519 5.387 -21.525 1.00 89.75 113 LYS A CA 1
ATOM 906 C C . LYS A 1 113 ? 10.514 6.524 -21.704 1.00 89.75 113 LYS A C 1
ATOM 908 O O . LYS A 1 113 ? 9.505 6.543 -21.007 1.00 89.75 113 LYS A O 1
ATOM 913 N N . ALA A 1 114 ? 10.774 7.444 -22.635 1.00 90.81 114 ALA A N 1
ATOM 914 C CA . ALA A 1 114 ? 9.855 8.527 -22.973 1.00 90.81 114 ALA A CA 1
ATOM 915 C C . ALA A 1 114 ? 8.601 8.015 -23.696 1.00 90.81 114 ALA A C 1
ATOM 917 O O . ALA A 1 114 ? 7.501 8.408 -23.347 1.00 90.81 114 ALA A O 1
ATOM 918 N N . ASN A 1 115 ? 8.740 7.110 -24.668 1.00 90.38 115 ASN A N 1
ATOM 919 C CA . ASN A 1 115 ? 7.596 6.573 -25.410 1.00 90.38 115 ASN A CA 1
ATOM 920 C C . ASN A 1 115 ? 6.653 5.720 -24.543 1.00 90.38 115 ASN A C 1
ATOM 922 O O . ASN A 1 115 ? 5.459 5.671 -24.816 1.00 90.38 115 ASN A O 1
ATOM 926 N N . PHE A 1 116 ? 7.181 5.023 -23.537 1.00 90.62 116 PHE A N 1
ATOM 927 C CA . PHE A 1 116 ? 6.387 4.246 -22.579 1.00 90.62 116 PHE A CA 1
ATOM 928 C C . PHE A 1 116 ? 6.041 5.024 -21.300 1.00 90.62 116 PHE A C 1
ATOM 930 O O . PHE A 1 116 ? 5.488 4.439 -20.370 1.00 90.62 116 PHE A O 1
ATOM 937 N N . ASP A 1 117 ? 6.399 6.309 -21.225 1.00 92.56 117 ASP A N 1
ATOM 938 C CA . ASP A 1 117 ? 6.196 7.175 -20.059 1.00 92.56 117 ASP A CA 1
ATOM 939 C C . ASP A 1 117 ? 6.725 6.592 -18.730 1.00 92.56 117 ASP A C 1
ATOM 941 O O . ASP A 1 117 ? 6.244 6.953 -17.656 1.00 92.56 117 ASP A O 1
ATOM 945 N N . ILE A 1 118 ? 7.745 5.721 -18.769 1.00 90.50 118 ILE A N 1
ATOM 946 C CA . ILE A 1 118 ? 8.220 4.913 -17.623 1.00 90.50 118 ILE A CA 1
ATOM 947 C C . ILE A 1 118 ? 8.447 5.772 -16.375 1.00 90.50 118 ILE A C 1
ATOM 949 O O . ILE A 1 118 ? 7.942 5.465 -15.297 1.00 90.50 118 ILE A O 1
ATOM 953 N N . ASN A 1 119 ? 9.165 6.888 -16.525 1.00 90.19 119 ASN A N 1
ATOM 954 C CA . ASN A 1 119 ? 9.499 7.773 -15.407 1.00 90.19 119 ASN A CA 1
ATOM 955 C C . ASN A 1 119 ? 8.265 8.490 -14.836 1.00 90.19 119 ASN A C 1
ATOM 957 O O . ASN A 1 119 ? 8.147 8.661 -13.624 1.00 90.19 119 ASN A O 1
ATOM 961 N N . MET A 1 120 ? 7.345 8.928 -15.702 1.00 92.12 120 MET A N 1
ATOM 962 C CA . MET A 1 120 ? 6.124 9.619 -15.280 1.00 92.12 120 MET A CA 1
ATOM 963 C C . MET A 1 120 ? 5.178 8.656 -14.563 1.00 92.12 120 MET A C 1
ATOM 965 O O . MET A 1 120 ? 4.661 8.983 -13.497 1.00 92.12 120 MET A O 1
ATOM 969 N N . ARG A 1 121 ? 5.006 7.458 -15.121 1.00 93.25 121 ARG A N 1
ATOM 970 C CA . ARG A 1 121 ? 4.198 6.377 -14.560 1.00 93.25 121 ARG A CA 1
ATOM 971 C C . ARG A 1 121 ? 4.719 5.905 -13.211 1.00 93.25 121 ARG A C 1
ATOM 973 O O . ARG A 1 121 ? 3.958 5.829 -12.254 1.00 93.25 121 ARG A O 1
ATOM 980 N N . PHE A 1 122 ? 6.031 5.694 -13.095 1.00 89.75 122 PHE A N 1
ATOM 981 C CA . PHE A 1 122 ? 6.656 5.366 -11.816 1.00 89.75 122 PHE A CA 1
ATOM 982 C C . PHE A 1 122 ? 6.415 6.452 -10.760 1.00 89.75 122 PHE A C 1
ATOM 984 O O . PHE A 1 122 ? 6.085 6.142 -9.619 1.00 89.75 122 PHE A O 1
ATOM 991 N N . LYS A 1 123 ? 6.508 7.732 -11.140 1.00 90.62 123 LYS A N 1
ATOM 992 C CA . LYS A 1 123 ? 6.225 8.849 -10.229 1.00 90.62 123 LYS A CA 1
ATOM 993 C C . LYS A 1 123 ? 4.757 8.897 -9.785 1.00 90.62 123 LYS A C 1
ATOM 995 O O . LYS A 1 123 ? 4.495 9.185 -8.619 1.00 90.62 123 LYS A O 1
ATOM 1000 N N . ASP A 1 124 ?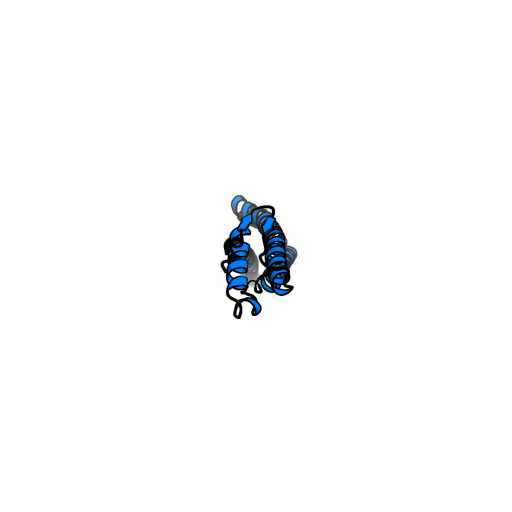 3.805 8.633 -10.683 1.00 93.75 124 ASP A N 1
ATOM 1001 C CA . ASP A 1 124 ? 2.380 8.540 -10.321 1.00 93.75 124 ASP A CA 1
ATOM 1002 C C . ASP A 1 124 ? 2.124 7.352 -9.384 1.00 93.75 124 ASP A C 1
ATOM 1004 O O . ASP A 1 124 ? 1.430 7.485 -8.375 1.00 93.75 124 ASP A O 1
ATOM 1008 N N . LEU A 1 125 ? 2.741 6.204 -9.672 1.00 92.56 125 LEU A N 1
ATOM 1009 C CA . LEU A 1 125 ? 2.684 5.020 -8.823 1.00 92.56 125 LEU A CA 1
ATOM 1010 C C . LEU A 1 125 ? 3.233 5.305 -7.416 1.00 92.56 125 LEU A C 1
ATOM 1012 O O . LEU A 1 125 ? 2.560 4.985 -6.438 1.00 92.56 125 LEU A O 1
ATOM 1016 N N . ASP A 1 126 ? 4.397 5.950 -7.301 1.00 90.19 126 ASP A N 1
ATOM 1017 C CA . ASP A 1 126 ? 4.984 6.345 -6.013 1.00 90.19 126 ASP A CA 1
ATOM 1018 C C . ASP A 1 126 ? 4.045 7.268 -5.220 1.00 90.19 126 ASP A C 1
ATOM 1020 O O . ASP A 1 126 ? 3.738 7.011 -4.055 1.00 90.19 126 ASP A O 1
ATOM 1024 N N . TYR A 1 127 ? 3.478 8.286 -5.872 1.00 93.88 127 TYR A N 1
ATOM 1025 C CA . TYR A 1 127 ? 2.497 9.170 -5.241 1.00 93.88 127 TYR A CA 1
ATOM 1026 C C . TYR A 1 127 ? 1.258 8.406 -4.737 1.00 93.88 127 TYR A C 1
ATOM 1028 O O . TYR A 1 127 ? 0.785 8.624 -3.617 1.00 93.88 127 TYR A O 1
ATOM 1036 N N . ARG A 1 128 ? 0.741 7.459 -5.525 1.00 94.50 128 ARG A N 1
ATOM 1037 C CA . ARG A 1 128 ? -0.385 6.602 -5.120 1.00 94.50 128 ARG A CA 1
ATOM 1038 C C . ARG A 1 128 ? -0.033 5.689 -3.948 1.00 94.50 128 ARG A C 1
ATOM 1040 O O . ARG A 1 128 ? -0.870 5.498 -3.064 1.00 94.50 128 ARG A O 1
ATOM 1047 N N . LEU A 1 129 ? 1.186 5.156 -3.898 1.00 92.50 129 LEU A N 1
ATOM 1048 C CA . LEU A 1 129 ? 1.671 4.383 -2.754 1.00 92.50 129 LEU A CA 1
ATOM 1049 C C . LEU A 1 129 ? 1.733 5.231 -1.479 1.00 92.50 129 LEU A C 1
ATOM 1051 O O . LEU A 1 129 ? 1.333 4.751 -0.419 1.00 92.50 129 LEU A O 1
ATOM 1055 N N . GLN A 1 130 ? 2.123 6.504 -1.572 1.00 92.62 130 GLN A N 1
ATOM 1056 C CA . GLN A 1 130 ? 2.077 7.421 -0.427 1.00 92.62 130 GLN A CA 1
ATOM 1057 C C . GLN A 1 130 ? 0.640 7.637 0.081 1.00 92.62 130 GLN A C 1
ATOM 1059 O O . GLN A 1 130 ? 0.404 7.684 1.290 1.00 92.62 130 GLN A O 1
ATOM 1064 N N . ILE A 1 131 ? -0.357 7.708 -0.811 1.00 94.25 131 ILE A N 1
ATOM 1065 C CA . ILE A 1 131 ? -1.776 7.748 -0.408 1.00 94.25 131 ILE A CA 1
ATOM 1066 C C . ILE A 1 131 ? -2.156 6.474 0.358 1.00 94.25 131 ILE A C 1
ATOM 1068 O O . ILE A 1 131 ? -2.823 6.547 1.393 1.00 94.25 131 ILE A O 1
ATOM 1072 N N . VAL A 1 132 ? -1.721 5.304 -0.120 1.00 93.75 132 VAL A N 1
ATOM 1073 C CA . VAL A 1 132 ? -1.942 4.026 0.571 1.00 93.75 132 VAL A CA 1
ATOM 1074 C C . VAL A 1 132 ? -1.331 4.048 1.973 1.00 93.75 132 VAL A C 1
ATOM 1076 O O . VAL A 1 132 ? -2.011 3.685 2.931 1.00 93.75 132 VAL A O 1
ATOM 1079 N N . GLU A 1 133 ? -0.092 4.514 2.123 1.00 92.50 133 GLU A N 1
ATOM 1080 C CA . GLU A 1 133 ? 0.561 4.645 3.431 1.00 92.50 133 GLU A CA 1
ATOM 1081 C C . GLU A 1 133 ? -0.223 5.541 4.390 1.00 92.50 133 GLU A C 1
ATOM 1083 O O . GLU A 1 133 ? -0.460 5.163 5.540 1.00 92.50 133 GLU A O 1
ATOM 1088 N N . ASN A 1 134 ? -0.679 6.697 3.904 1.00 94.56 134 ASN A N 1
ATOM 1089 C CA . ASN A 1 134 ? -1.485 7.624 4.692 1.00 94.56 134 ASN A CA 1
ATOM 1090 C C . ASN A 1 134 ? -2.793 6.973 5.168 1.00 94.56 134 ASN A C 1
ATOM 1092 O O . ASN A 1 134 ? -3.168 7.126 6.332 1.00 94.56 134 ASN A O 1
ATOM 1096 N N . ASN A 1 135 ? -3.449 6.183 4.312 1.00 94.38 135 ASN A N 1
ATOM 1097 C CA . ASN A 1 135 ? -4.645 5.428 4.690 1.00 94.38 135 ASN A CA 1
ATOM 1098 C C . ASN A 1 135 ? -4.344 4.381 5.774 1.00 94.38 135 ASN A C 1
ATOM 1100 O O . ASN A 1 135 ? -5.084 4.275 6.751 1.00 94.38 135 ASN A O 1
ATOM 1104 N N . LEU A 1 136 ? -3.252 3.620 5.642 1.00 93.88 136 LEU A N 1
ATOM 1105 C CA . LEU A 1 136 ? -2.869 2.622 6.648 1.00 93.88 136 LEU A CA 1
ATOM 1106 C C . LEU A 1 136 ? -2.534 3.260 8.001 1.00 93.88 136 LEU A C 1
ATOM 1108 O O . LEU A 1 136 ? -2.896 2.711 9.048 1.00 93.88 136 LEU A O 1
ATOM 1112 N N . LYS A 1 137 ? -1.874 4.424 7.987 1.00 94.50 137 LYS A N 1
ATOM 1113 C CA . LYS A 1 137 ? -1.599 5.201 9.196 1.00 94.50 137 LYS A CA 1
ATOM 1114 C C . LYS A 1 137 ? -2.900 5.630 9.870 1.00 94.50 137 LYS A C 1
ATOM 1116 O O . LYS A 1 137 ? -3.097 5.315 11.039 1.00 94.50 137 LYS A O 1
ATOM 1121 N N . LEU A 1 138 ? -3.827 6.215 9.111 1.00 94.25 138 LEU A N 1
ATOM 1122 C CA . LEU A 1 138 ? -5.152 6.588 9.608 1.00 94.25 138 LEU A CA 1
ATOM 1123 C C . LEU A 1 138 ? -5.889 5.394 10.234 1.00 94.25 138 LEU A C 1
ATOM 1125 O O . LEU A 1 138 ? -6.452 5.509 11.321 1.00 94.25 138 LEU A O 1
ATOM 1129 N N . PHE A 1 139 ? -5.876 4.230 9.583 1.00 94.31 139 PHE A N 1
ATOM 1130 C CA . PHE A 1 139 ? -6.529 3.030 10.117 1.00 94.31 139 PHE A CA 1
ATOM 1131 C C . PHE A 1 139 ? -5.902 2.567 11.435 1.00 94.31 139 PHE A C 1
ATOM 1133 O O . PHE A 1 139 ? -6.615 2.143 12.346 1.00 94.31 139 PHE A O 1
ATOM 1140 N N . THR A 1 140 ? -4.580 2.679 11.552 1.00 93.12 140 THR A N 1
ATOM 1141 C CA . THR A 1 140 ? -3.845 2.367 12.782 1.00 93.12 140 THR A CA 1
ATOM 1142 C C . THR A 1 140 ? -4.174 3.366 13.893 1.00 93.12 140 THR A C 1
ATOM 1144 O O . THR A 1 140 ? -4.419 2.956 15.027 1.00 93.12 140 THR A O 1
ATOM 1147 N N . ASP A 1 141 ? -4.272 4.656 13.575 1.00 92.94 141 ASP A N 1
ATOM 1148 C CA . ASP A 1 141 ? -4.634 5.702 14.535 1.00 92.94 141 ASP A CA 1
ATOM 1149 C C . ASP A 1 141 ? -6.062 5.500 15.071 1.00 92.94 141 ASP A C 1
ATOM 1151 O O . ASP A 1 141 ? -6.281 5.508 16.284 1.00 92.94 141 ASP A O 1
ATOM 1155 N N . VAL A 1 142 ? -7.026 5.200 14.192 1.00 91.19 142 VAL A N 1
ATOM 1156 C CA . VAL A 1 142 ? -8.410 4.872 14.585 1.00 91.19 142 VAL A CA 1
ATOM 1157 C C . VAL A 1 142 ? -8.460 3.629 15.482 1.00 91.19 142 VAL A C 1
ATOM 1159 O O . VAL A 1 142 ? -9.204 3.598 16.469 1.00 91.19 142 VAL A O 1
ATOM 1162 N N . LEU A 1 143 ? -7.661 2.601 15.177 1.00 89.94 143 LEU A N 1
ATOM 1163 C CA . LEU A 1 143 ? -7.530 1.426 16.041 1.00 89.94 143 LEU A CA 1
ATOM 1164 C C . LEU A 1 143 ? -6.984 1.790 17.425 1.00 89.94 143 LEU A C 1
ATOM 1166 O O . LEU A 1 143 ? -7.529 1.325 18.426 1.00 89.94 143 LEU A O 1
ATOM 1170 N N . ASN A 1 144 ? -5.943 2.618 17.491 1.00 88.50 144 ASN A N 1
ATOM 1171 C CA . ASN A 1 144 ? -5.309 3.013 18.747 1.00 88.50 144 ASN A CA 1
ATOM 1172 C C . ASN A 1 144 ? -6.257 3.821 19.640 1.00 88.50 144 ASN A C 1
ATOM 1174 O O . ASN A 1 144 ? -6.351 3.534 20.834 1.00 88.50 144 ASN A O 1
ATOM 1178 N N . VAL A 1 145 ? -7.022 4.758 19.067 1.00 88.38 145 VAL A N 1
ATOM 1179 C CA . VAL A 1 145 ? -8.056 5.510 19.800 1.00 88.38 145 VAL A CA 1
ATOM 1180 C C . VAL A 1 145 ? -9.087 4.556 20.409 1.00 88.38 145 VAL A C 1
ATOM 1182 O O . VAL A 1 145 ? -9.387 4.643 21.598 1.00 88.38 145 VAL A O 1
ATOM 1185 N N . ARG A 1 146 ? -9.572 3.577 19.633 1.00 84.75 146 ARG A N 1
ATOM 1186 C CA . ARG A 1 146 ? -10.543 2.582 20.116 1.00 84.75 146 ARG A CA 1
ATOM 1187 C C . ARG A 1 146 ? -10.008 1.753 21.287 1.00 84.75 146 ARG A C 1
ATOM 1189 O O . ARG A 1 146 ? -10.774 1.415 22.188 1.00 84.75 146 ARG A O 1
ATOM 1196 N N . GLU A 1 147 ? -8.731 1.383 21.267 1.00 84.38 147 GLU A N 1
ATOM 1197 C CA . GLU A 1 147 ? -8.109 0.620 22.356 1.00 84.38 147 GLU A CA 1
ATOM 1198 C C . GLU A 1 147 ? -7.862 1.496 23.592 1.00 84.38 147 GLU A C 1
ATOM 1200 O O . GLU A 1 147 ? -8.118 1.049 24.711 1.00 84.38 147 GLU A O 1
ATOM 1205 N N . SER A 1 148 ? -7.455 2.754 23.400 1.00 85.50 148 SER A N 1
ATOM 1206 C CA . SER A 1 148 ? -7.271 3.722 24.486 1.00 85.50 148 SER A CA 1
ATOM 1207 C C . SER A 1 148 ? -8.577 3.973 25.249 1.00 85.50 148 SER A C 1
ATOM 1209 O O . SER A 1 148 ? -8.590 3.852 26.474 1.00 85.50 148 SER A O 1
ATOM 1211 N N . SER A 1 149 ? -9.699 4.175 24.546 1.00 85.44 149 SER A N 1
ATOM 1212 C CA . SER A 1 149 ? -11.006 4.363 25.194 1.00 85.44 149 SER A CA 1
ATOM 1213 C C . SER A 1 149 ? -11.460 3.146 26.009 1.00 85.44 149 SER A C 1
ATOM 1215 O O . SER A 1 149 ? -12.164 3.296 27.003 1.00 85.44 149 SER A O 1
ATOM 1217 N N . ARG A 1 150 ? -11.073 1.917 25.632 1.00 85.31 150 ARG A N 1
ATOM 1218 C CA . ARG A 1 150 ? -11.423 0.715 26.418 1.00 85.31 150 ARG A CA 1
ATOM 1219 C C . ARG A 1 150 ? -10.692 0.667 27.757 1.00 85.31 150 ARG A C 1
ATOM 1221 O O . ARG A 1 150 ? -11.290 0.275 28.760 1.00 85.31 150 ARG A O 1
ATOM 1228 N N . LEU A 1 151 ? -9.413 1.042 27.769 1.00 88.88 151 LEU A N 1
ATOM 1229 C CA . LEU A 1 151 ? -8.626 1.122 29.001 1.00 88.88 151 LEU A CA 1
ATOM 1230 C C . LEU A 1 151 ? -9.178 2.203 29.931 1.00 88.88 151 LEU A C 1
ATOM 1232 O O . LEU A 1 151 ? -9.328 1.953 31.123 1.00 88.88 151 LEU A O 1
ATOM 1236 N N . GLU A 1 152 ? -9.564 3.351 29.376 1.00 91.31 152 GLU A N 1
ATOM 1237 C CA . GLU A 1 152 ? -10.199 4.434 30.129 1.00 91.31 152 GLU A CA 1
ATOM 1238 C C . GLU A 1 152 ? -11.471 3.960 30.851 1.00 91.31 152 GLU A C 1
ATOM 1240 O O . GLU A 1 152 ? -11.580 4.102 32.069 1.00 91.31 152 GLU A O 1
ATOM 1245 N N . TRP A 1 153 ? -12.385 3.285 30.144 1.00 93.00 153 TRP A N 1
ATOM 1246 C CA . TRP A 1 153 ? -13.590 2.715 30.761 1.00 93.00 153 TRP A CA 1
ATOM 1247 C C . TRP A 1 153 ? -13.285 1.686 31.849 1.00 93.00 153 TRP A C 1
ATOM 1249 O O . TRP A 1 153 ? -13.985 1.630 32.858 1.00 93.00 153 TRP A O 1
ATOM 1259 N N . THR A 1 154 ? -12.233 0.887 31.665 1.00 92.88 154 THR A N 1
ATOM 1260 C CA . THR A 1 154 ? -11.822 -0.114 32.659 1.00 92.88 154 THR A CA 1
ATOM 1261 C C . THR A 1 154 ? -11.388 0.572 33.955 1.00 92.88 154 THR A C 1
ATOM 1263 O O . THR A 1 154 ? -11.813 0.166 35.033 1.00 92.88 154 THR A O 1
ATOM 1266 N N . ILE A 1 155 ? -10.614 1.657 33.854 1.00 93.69 155 ILE A N 1
ATOM 1267 C CA . ILE A 1 155 ? -10.170 2.456 35.004 1.00 93.69 155 ILE A CA 1
ATOM 1268 C C . ILE A 1 155 ? -11.364 3.120 35.705 1.00 93.69 155 ILE A C 1
ATOM 1270 O O . ILE A 1 155 ? -11.472 3.030 36.926 1.00 93.69 155 ILE A O 1
ATOM 1274 N N . ILE A 1 156 ? -12.289 3.729 34.955 1.00 95.38 156 ILE A N 1
ATOM 1275 C CA . ILE A 1 156 ? -13.491 4.368 35.523 1.00 95.38 156 ILE A CA 1
ATOM 1276 C C . ILE A 1 156 ? -14.330 3.351 36.310 1.00 95.38 156 ILE A C 1
ATOM 1278 O O . ILE A 1 156 ? -14.747 3.635 37.431 1.00 95.38 156 ILE A O 1
ATOM 1282 N N . ILE A 1 157 ? -14.549 2.153 35.759 1.00 96.69 157 ILE A N 1
ATOM 1283 C CA . ILE A 1 157 ? -15.317 1.092 36.427 1.00 96.69 157 ILE A CA 1
ATOM 1284 C C . ILE A 1 157 ? -14.619 0.629 37.711 1.00 96.69 157 ILE A C 1
ATOM 1286 O O . ILE A 1 157 ? -15.285 0.473 38.731 1.00 96.69 157 ILE A O 1
ATOM 1290 N N . LEU A 1 158 ? -13.294 0.443 37.687 1.00 95.88 158 LEU A N 1
ATOM 1291 C CA . LEU A 1 158 ? -12.526 0.057 38.877 1.00 95.88 158 LEU A CA 1
ATOM 1292 C C . LEU A 1 158 ? -12.652 1.098 39.999 1.00 95.88 158 LEU A C 1
ATOM 1294 O O . LEU A 1 158 ? -12.888 0.726 41.145 1.00 95.88 158 LEU A O 1
ATOM 1298 N N . ILE A 1 159 ? -12.574 2.391 39.665 1.00 96.19 159 ILE A N 1
ATOM 1299 C CA . ILE A 1 159 ? -12.758 3.484 40.632 1.00 96.19 159 ILE A CA 1
ATOM 1300 C C . ILE A 1 159 ? -14.186 3.487 41.195 1.00 96.19 159 ILE A C 1
ATOM 1302 O O . ILE A 1 159 ? -14.370 3.634 42.400 1.00 96.19 159 ILE A O 1
ATOM 1306 N N . LEU A 1 160 ? -15.209 3.301 40.352 1.00 97.56 160 LEU A N 1
ATOM 1307 C CA . LEU A 1 160 ? -16.602 3.243 40.811 1.00 97.56 160 LEU A CA 1
ATOM 1308 C C . LEU A 1 160 ? -16.850 2.072 41.768 1.00 97.56 160 LEU A C 1
ATOM 1310 O O . LEU A 1 160 ? -17.539 2.247 42.771 1.00 97.56 160 LEU A O 1
ATOM 1314 N N . ILE A 1 161 ? -16.281 0.898 41.478 1.00 97.25 161 ILE A N 1
ATOM 1315 C CA . ILE A 1 161 ? -16.368 -0.275 42.356 1.00 97.25 161 ILE A CA 1
ATOM 1316 C C . ILE A 1 161 ? -15.738 0.032 43.718 1.00 97.25 161 ILE A C 1
ATOM 1318 O O . ILE A 1 161 ? -16.370 -0.230 44.738 1.00 97.25 161 ILE A O 1
ATOM 1322 N N . GLU A 1 162 ? -14.544 0.630 43.738 1.00 96.62 162 GLU A N 1
ATOM 1323 C CA . GLU A 1 162 ? -13.852 1.017 44.974 1.00 96.62 162 GLU A CA 1
ATOM 1324 C C . GLU A 1 162 ? -14.722 1.941 45.841 1.00 96.62 162 GLU A C 1
ATOM 1326 O O . GLU A 1 162 ? -14.930 1.680 47.024 1.00 96.62 162 GLU A O 1
ATOM 1331 N N . ILE A 1 163 ? -15.310 2.982 45.241 1.00 96.44 163 ILE A N 1
ATOM 1332 C CA . ILE A 1 163 ? -16.180 3.932 45.951 1.00 96.44 163 ILE A CA 1
ATOM 1333 C C . ILE A 1 163 ? -17.403 3.215 46.544 1.00 96.44 163 ILE A C 1
ATOM 1335 O O . ILE A 1 163 ? -17.755 3.456 47.697 1.00 96.44 163 ILE A O 1
ATOM 1339 N N . VAL A 1 164 ? -18.047 2.316 45.792 1.00 96.88 164 VAL A N 1
ATOM 1340 C CA . VAL A 1 164 ? -19.210 1.560 46.290 1.00 96.88 164 VAL A CA 1
ATOM 1341 C C . VAL A 1 164 ? -18.826 0.662 47.465 1.00 96.88 164 VAL A C 1
ATOM 1343 O O . VAL A 1 164 ? -19.556 0.617 48.452 1.00 96.88 164 VAL A O 1
ATOM 1346 N N . ILE A 1 165 ? -17.684 -0.025 47.384 1.00 96.31 165 ILE A N 1
ATOM 1347 C CA . ILE A 1 165 ? -17.174 -0.874 48.467 1.00 96.31 165 ILE A CA 1
ATOM 1348 C C . ILE A 1 165 ? -16.945 -0.041 49.730 1.00 96.31 165 ILE A C 1
ATOM 1350 O O . ILE A 1 165 ? -17.410 -0.430 50.801 1.00 96.31 165 ILE A O 1
ATOM 1354 N N . VAL A 1 166 ? -16.290 1.116 49.597 1.00 96.12 166 VAL A N 1
ATOM 1355 C CA . VAL A 1 166 ? -16.044 2.038 50.715 1.00 96.12 166 VAL A CA 1
ATOM 1356 C C . VAL A 1 166 ? -17.357 2.513 51.341 1.00 96.1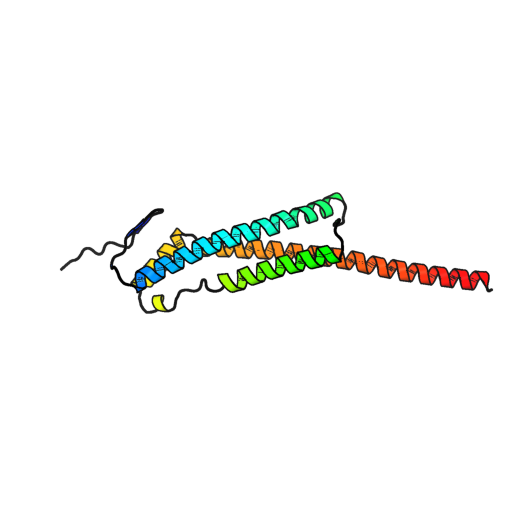2 166 VAL A C 1
ATOM 1358 O O . VAL A 1 166 ? -17.471 2.512 52.559 1.00 96.12 166 VAL A O 1
ATOM 1361 N N . ILE A 1 167 ? -18.368 2.860 50.536 1.00 96.25 167 ILE A N 1
ATOM 1362 C CA . ILE A 1 167 ? -19.672 3.324 51.042 1.00 96.25 167 ILE A CA 1
ATOM 1363 C C . ILE A 1 167 ? -20.461 2.206 51.743 1.00 96.25 167 ILE A C 1
ATOM 1365 O O . ILE A 1 167 ? -21.201 2.488 52.676 1.00 96.25 167 ILE A O 1
ATOM 1369 N N . VAL A 1 168 ? -20.359 0.954 51.288 1.00 95.38 168 VAL A N 1
ATOM 1370 C CA . VAL A 1 168 ? -21.123 -0.171 51.863 1.00 95.38 168 VAL A CA 1
ATOM 1371 C C . VAL A 1 168 ? -20.462 -0.742 53.122 1.00 95.38 168 VAL A C 1
ATOM 1373 O O . VAL A 1 168 ? -21.162 -1.254 53.994 1.00 95.38 168 VAL A O 1
ATOM 1376 N N . LEU A 1 169 ? -19.129 -0.705 53.207 1.00 88.31 169 LEU A N 1
ATOM 1377 C CA . LEU A 1 169 ? -18.367 -1.253 54.337 1.00 88.31 169 LEU A CA 1
ATOM 1378 C C . LEU A 1 169 ? -18.126 -0.251 55.478 1.00 88.31 169 LEU A C 1
ATOM 1380 O O . LEU A 1 169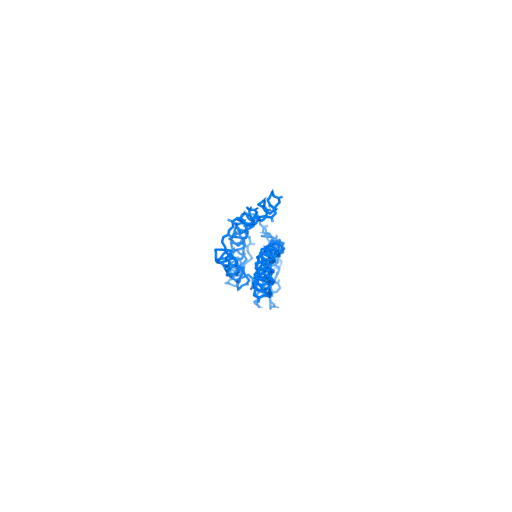 ? -17.606 -0.663 56.518 1.00 88.31 169 LEU A O 1
ATOM 1384 N N . GLN A 1 170 ? -18.474 1.024 55.294 1.00 72.44 170 GLN A N 1
ATOM 1385 C CA . GLN A 1 170 ? -18.355 2.091 56.293 1.00 72.44 170 GLN A CA 1
ATOM 1386 C C . GLN A 1 170 ? -19.716 2.448 56.895 1.00 72.44 170 GLN A C 1
ATOM 1388 O O . GLN A 1 170 ? -19.752 2.669 58.128 1.00 72.44 170 GLN A O 1
#

Secondary structure (DSSP, 8-state):
-----PPPEEETTEEE-S---HHHHHHHHHHHHHHHHHHHHHHHHHHHHHHHHHHHHHHHHHSS--S-HHHHHHHHHHHHHHHHHHHHHHTT-SPPGGGTT-HHHHHHHHHHHHHTTHHHHHHHHHHHHHHHHHHHHHHHHHHHHHHHHHHHHHHHHHHHHHHHHHHHH-

Radius of gyration: 27.66 Å; chains: 1; bounding box: 52×18×104 Å

Foldseek 3Di:
DDDPPDAFDDDPVDTDDDDPDPLLVVLVVVLVVLLVLLVVLVVVLVVLVVVLVVQVVCCVPPVAGPDDPVVLVVSLVVLVVSVVVNCVPNVPVDDDPSCVVDVSSVVSNVVSCVSSVSVVSVVVSVVSVVVSVVSNVVSVVRVVVVVVVVVVVVVVVVVVVVVVCVVVVD

pLDDT: mean 85.24, std 13.67, range [38.66, 97.56]